Protein AF-A0A2T2S7Y1-F1 (afdb_monomer)

Radius of gyration: 26.62 Å; Cα contacts (8 Å, |Δi|>4): 22; chains: 1; bounding box: 63×38×64 Å

Mean predicted aligned error: 11.93 Å

Sequence (87 aa):
MPSDGPPQHDPEWLQSQWNELSDILSVSDPDQVVDQVRELQDQVDALTDQQEALVEAGMKDSEQALCMIENMADQLEELYAERVSDT

Foldseek 3Di:
DPPPDPPPPDPVVVVVVVVVLCVVLVHPDPVCSVVSVVVVVVVVVVVVVVCVVCVVVVHNDPVSVVVVVVVVVVVVVVVVVVVVVVD

pLDDT: mean 80.95, std 11.15, range [45.03, 93.94]

Secondary structure (DSSP, 8-state):
----------HHHHHHHHHHHHHHTT-SSHHHHHHHHHHHHHHHHHHHHHHHHHHHTT-SSHHHHHHHHHHHHHHHHHHHHHHHHT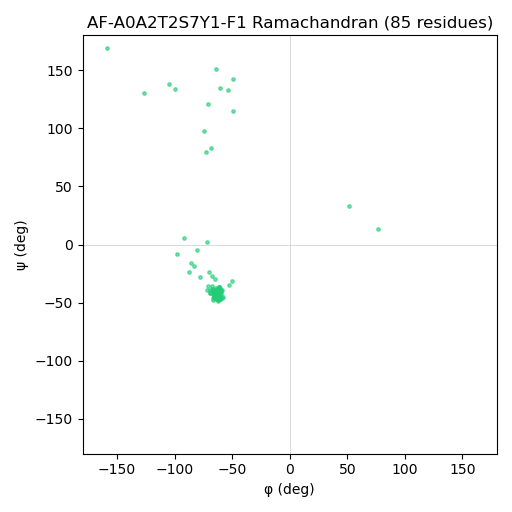-

Structure (mmCIF, N/CA/C/O backbone):
data_AF-A0A2T2S7Y1-F1
#
_entry.id   AF-A0A2T2S7Y1-F1
#
loop_
_atom_site.group_PDB
_atom_site.id
_atom_site.type_symbol
_atom_site.label_atom_id
_atom_site.label_alt_id
_atom_site.label_comp_id
_atom_site.label_asym_id
_atom_site.label_entity_id
_atom_site.label_seq_id
_atom_site.pdbx_PDB_ins_code
_atom_site.Cartn_x
_atom_site.Cartn_y
_atom_site.Cartn_z
_atom_site.occupancy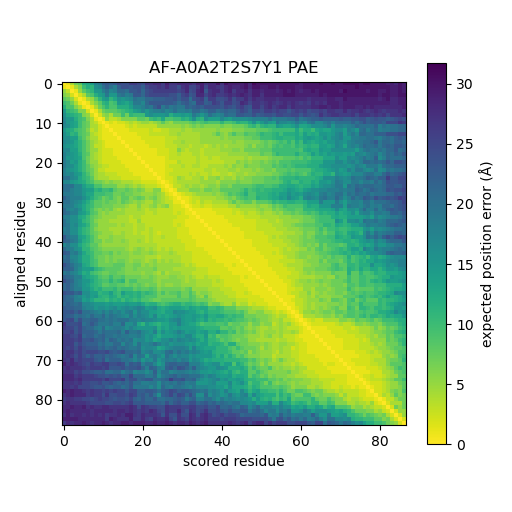
_atom_site.B_iso_or_equiv
_atom_site.auth_seq_id
_atom_site.auth_comp_id
_atom_site.auth_asym_id
_atom_site.auth_atom_id
_atom_site.pdbx_PDB_model_num
ATOM 1 N N . MET A 1 1 ? 24.549 25.328 -31.514 1.00 47.56 1 MET A N 1
ATOM 2 C CA . MET A 1 1 ? 23.655 24.647 -30.558 1.00 47.56 1 MET A CA 1
ATOM 3 C C . MET A 1 1 ? 24.259 23.277 -30.301 1.00 47.56 1 MET A C 1
ATOM 5 O O . MET A 1 1 ? 24.377 22.542 -31.274 1.00 47.56 1 MET A O 1
ATOM 9 N N . PRO A 1 2 ? 24.750 22.957 -29.093 1.00 45.03 2 PRO A N 1
ATOM 10 C CA . PRO A 1 2 ? 25.068 21.576 -28.766 1.00 45.03 2 PRO A CA 1
ATOM 11 C C . PRO A 1 2 ? 23.741 20.823 -28.634 1.00 45.03 2 PRO A C 1
ATOM 13 O O . PRO A 1 2 ? 22.867 21.224 -27.871 1.00 45.03 2 PRO A O 1
ATOM 16 N N . SER A 1 3 ? 23.560 19.794 -29.455 1.00 53.12 3 SER A N 1
ATOM 17 C CA . SER A 1 3 ? 22.468 18.844 -29.293 1.00 53.12 3 SER A CA 1
ATOM 18 C C . SER A 1 3 ? 22.819 17.951 -28.106 1.00 53.12 3 SER A C 1
ATOM 20 O O . SER A 1 3 ? 23.593 17.011 -28.266 1.00 53.12 3 SER A O 1
ATOM 22 N N . ASP A 1 4 ? 22.283 18.257 -26.925 1.00 51.47 4 ASP A N 1
ATOM 23 C CA . ASP A 1 4 ? 22.156 17.275 -25.845 1.00 51.47 4 ASP A CA 1
ATOM 24 C C . ASP A 1 4 ? 21.112 16.247 -26.304 1.00 51.47 4 ASP A C 1
ATOM 26 O O . ASP A 1 4 ? 19.909 16.385 -26.080 1.00 51.47 4 ASP A O 1
ATOM 30 N N . GLY A 1 5 ? 21.566 15.270 -27.093 1.00 56.09 5 GLY A N 1
ATOM 31 C CA . GLY A 1 5 ? 20.800 14.052 -27.324 1.00 56.09 5 GLY A CA 1
ATOM 32 C C . GLY A 1 5 ? 20.652 13.303 -25.996 1.00 56.09 5 GLY A C 1
ATOM 33 O O . GLY A 1 5 ? 21.528 13.444 -25.140 1.00 56.09 5 GLY A O 1
ATOM 34 N N . PRO A 1 6 ? 19.569 12.526 -25.800 1.00 61.56 6 PRO A N 1
ATOM 35 C CA . PRO A 1 6 ? 19.392 11.741 -24.580 1.00 61.56 6 PRO A CA 1
ATOM 36 C C . PRO A 1 6 ? 20.673 10.946 -24.295 1.00 61.56 6 PRO A C 1
ATOM 38 O O . PRO A 1 6 ? 21.311 10.500 -25.258 1.00 61.56 6 PRO A O 1
ATOM 41 N N . PRO A 1 7 ? 21.080 10.800 -23.017 1.00 59.69 7 PRO A N 1
ATOM 42 C CA . PRO A 1 7 ? 22.292 10.076 -22.664 1.00 59.69 7 PRO A CA 1
ATOM 43 C C . PRO A 1 7 ? 22.269 8.733 -23.386 1.00 59.69 7 PRO A C 1
ATOM 45 O O . PRO A 1 7 ? 21.365 7.921 -23.188 1.00 59.69 7 PRO A O 1
ATOM 48 N N . GLN A 1 8 ? 23.219 8.545 -24.304 1.00 61.94 8 GLN A N 1
ATOM 49 C CA . GLN A 1 8 ? 23.391 7.292 -25.025 1.00 61.94 8 GLN A CA 1
ATOM 50 C C . GLN A 1 8 ? 23.969 6.309 -24.014 1.00 61.94 8 GLN A C 1
ATOM 52 O O . GLN A 1 8 ? 25.182 6.151 -23.906 1.00 61.94 8 GLN A O 1
ATOM 57 N N . HIS A 1 9 ? 23.092 5.768 -23.172 1.00 69.69 9 HIS A N 1
ATOM 58 C CA . HIS A 1 9 ? 23.457 4.760 -22.202 1.00 69.69 9 HIS A CA 1
ATOM 59 C C . HIS A 1 9 ? 24.001 3.553 -22.956 1.00 69.69 9 HIS A C 1
ATOM 61 O O . HIS A 1 9 ? 23.436 3.134 -23.969 1.00 69.69 9 HIS A O 1
ATOM 67 N N . ASP A 1 10 ? 25.122 3.034 -22.466 1.00 83.81 10 ASP A N 1
ATOM 68 C CA . ASP A 1 10 ? 25.743 1.839 -23.015 1.00 83.81 10 ASP A CA 1
ATOM 69 C C . ASP A 1 10 ? 24.700 0.701 -23.063 1.00 83.81 10 ASP A C 1
ATOM 71 O O . ASP A 1 10 ? 23.975 0.512 -22.076 1.00 83.81 10 ASP A O 1
ATOM 75 N N . PRO A 1 11 ? 24.569 -0.044 -24.176 1.00 81.88 11 PRO A N 1
ATOM 76 C CA . PRO A 1 11 ? 23.702 -1.219 -24.239 1.00 81.88 11 PRO A CA 1
ATOM 77 C C . PRO A 1 11 ? 23.924 -2.211 -23.085 1.00 81.88 11 PRO A C 1
ATOM 79 O O . PRO A 1 11 ? 22.951 -2.815 -22.631 1.00 81.88 11 PRO A O 1
ATOM 82 N N . GLU A 1 12 ? 25.143 -2.333 -22.547 1.00 86.25 12 GLU A N 1
ATOM 83 C CA . GLU A 1 12 ? 25.402 -3.171 -21.364 1.00 86.25 12 GLU A CA 1
ATOM 84 C C . GLU A 1 12 ? 24.721 -2.629 -20.096 1.00 86.25 12 GLU A C 1
ATOM 86 O O . GLU A 1 12 ? 24.168 -3.390 -19.298 1.00 86.25 12 GLU A O 1
ATOM 91 N N . TRP A 1 13 ? 24.696 -1.303 -19.926 1.00 87.44 13 TRP A N 1
ATOM 92 C CA . TRP A 1 13 ? 24.007 -0.661 -18.805 1.00 87.44 13 TRP A CA 1
ATOM 93 C C . TRP A 1 13 ? 22.494 -0.870 -18.897 1.00 87.44 13 TRP A C 1
ATOM 95 O O . TRP A 1 13 ? 21.870 -1.236 -17.903 1.00 87.44 13 TRP A O 1
ATOM 105 N N . LEU A 1 14 ? 21.912 -0.701 -20.090 1.00 85.31 14 LEU A N 1
ATOM 106 C CA . LEU A 1 14 ? 20.479 -0.926 -20.316 1.00 85.31 14 LEU A CA 1
ATOM 107 C C . LEU A 1 14 ? 20.088 -2.373 -20.014 1.00 85.31 14 LEU A C 1
ATOM 109 O O . LEU A 1 14 ? 19.067 -2.612 -19.376 1.00 85.31 14 LEU A O 1
ATOM 113 N N . GLN A 1 15 ? 20.923 -3.330 -20.416 1.00 86.94 15 GLN A N 1
ATOM 114 C CA . GLN A 1 15 ? 20.692 -4.739 -20.128 1.00 86.94 15 GLN A CA 1
ATOM 115 C C . GLN A 1 15 ? 20.780 -5.051 -18.627 1.00 86.94 15 GLN A C 1
ATOM 117 O O . GLN A 1 15 ? 19.970 -5.822 -18.118 1.00 86.94 15 GLN A O 1
ATOM 122 N N . SER A 1 16 ? 21.714 -4.435 -17.897 1.00 88.62 16 SER A N 1
ATOM 123 C CA . SER A 1 16 ? 21.799 -4.597 -16.441 1.00 88.62 16 SER A CA 1
ATOM 124 C C . SER A 1 16 ? 20.567 -4.040 -15.729 1.00 88.62 16 SER A C 1
ATOM 126 O O . SER A 1 16 ? 19.996 -4.729 -14.888 1.00 88.62 16 SER A O 1
ATOM 128 N N . GLN A 1 17 ? 20.138 -2.824 -16.084 1.00 88.31 17 GLN A N 1
ATOM 129 C CA . GLN A 1 17 ? 18.935 -2.200 -15.515 1.00 88.31 17 GLN A CA 1
ATOM 130 C C . GLN A 1 17 ? 17.680 -3.021 -15.818 1.00 88.31 17 GLN A C 1
ATOM 132 O O . GLN A 1 17 ? 16.795 -3.174 -14.981 1.00 88.31 17 GLN A O 1
ATOM 137 N N . TRP A 1 18 ? 17.628 -3.592 -17.019 1.00 86.06 18 TRP A N 1
ATOM 138 C CA . TRP A 1 18 ? 16.544 -4.461 -17.438 1.00 86.06 18 TRP A CA 1
ATOM 139 C C . TRP A 1 18 ? 16.472 -5.763 -16.631 1.00 86.06 18 TRP A C 1
ATOM 141 O O . TRP A 1 18 ? 15.389 -6.169 -16.206 1.00 86.06 18 TRP A O 1
ATOM 151 N N . ASN A 1 19 ? 17.615 -6.410 -16.401 1.00 87.94 19 ASN A N 1
ATOM 152 C CA . ASN A 1 19 ? 17.676 -7.639 -15.613 1.00 87.94 19 ASN A CA 1
ATOM 153 C C . ASN A 1 19 ? 17.272 -7.391 -14.157 1.00 87.94 19 ASN A C 1
ATOM 155 O O . ASN A 1 19 ? 16.532 -8.190 -13.594 1.00 87.94 19 ASN A O 1
ATOM 159 N N . GLU A 1 20 ? 17.715 -6.278 -13.569 1.00 89.56 20 GLU A N 1
ATOM 160 C CA . GLU A 1 20 ? 17.332 -5.882 -12.210 1.00 89.56 20 GLU A CA 1
ATOM 161 C C . GLU A 1 20 ? 15.821 -5.637 -12.101 1.00 89.56 20 GLU A C 1
ATOM 163 O O . GLU A 1 20 ? 15.168 -6.171 -11.208 1.00 89.56 20 GLU A O 1
ATOM 168 N N . LEU A 1 21 ? 15.238 -4.901 -13.053 1.00 86.81 21 LEU A N 1
ATOM 169 C CA . LEU A 1 21 ? 13.796 -4.659 -13.086 1.00 86.81 21 LEU A CA 1
ATOM 170 C C . LEU A 1 21 ? 12.992 -5.957 -13.250 1.00 86.81 21 LEU A C 1
ATOM 172 O O . LEU A 1 21 ? 11.975 -6.142 -12.584 1.00 86.81 21 LEU A O 1
ATOM 176 N N . SER A 1 22 ? 13.455 -6.853 -14.123 1.00 86.25 22 SER A N 1
ATOM 177 C CA . SER A 1 22 ? 12.816 -8.150 -14.368 1.00 86.25 22 SER A CA 1
ATOM 178 C C . SER A 1 22 ? 12.852 -9.043 -13.124 1.00 86.25 22 SER A C 1
ATOM 180 O O . SER A 1 22 ? 11.862 -9.699 -12.815 1.00 86.25 22 SER A O 1
ATOM 182 N N . ASP A 1 23 ? 13.959 -9.023 -12.377 1.00 87.75 23 ASP A N 1
ATOM 183 C CA . ASP A 1 23 ? 14.114 -9.758 -11.117 1.00 87.75 23 ASP A CA 1
ATOM 184 C C . ASP A 1 23 ? 13.185 -9.208 -10.021 1.00 87.75 23 ASP A C 1
ATOM 186 O O . ASP A 1 23 ? 12.423 -9.965 -9.417 1.00 87.75 23 ASP A O 1
ATOM 190 N N . ILE A 1 24 ? 13.152 -7.880 -9.839 1.00 87.75 24 ILE A N 1
ATOM 191 C CA . ILE A 1 24 ? 12.277 -7.206 -8.860 1.00 87.75 24 ILE A CA 1
ATOM 192 C C . ILE A 1 24 ? 10.804 -7.506 -9.132 1.00 87.75 24 ILE A C 1
ATOM 194 O O . ILE A 1 24 ? 10.047 -7.813 -8.213 1.00 87.75 24 ILE A O 1
ATOM 198 N N . LEU A 1 25 ? 10.394 -7.415 -10.396 1.00 86.12 25 LEU A N 1
ATOM 199 C CA . LEU A 1 25 ? 9.020 -7.692 -10.802 1.00 86.12 25 LEU A CA 1
ATOM 200 C C . LEU A 1 25 ? 8.744 -9.195 -10.941 1.00 86.12 25 LEU A C 1
ATOM 202 O O . LEU A 1 25 ? 7.603 -9.5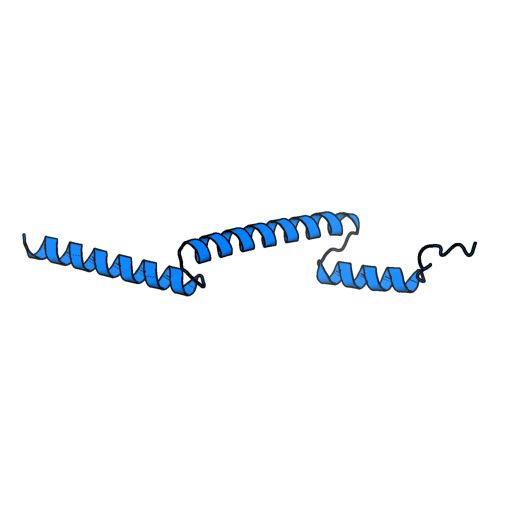75 -11.177 1.00 86.12 25 LEU A O 1
ATOM 206 N N . SER A 1 26 ? 9.763 -10.052 -10.786 1.00 86.25 26 SER A N 1
ATOM 207 C CA . SER A 1 26 ? 9.684 -11.503 -11.001 1.00 86.25 26 SER A CA 1
ATOM 208 C C . SER A 1 26 ? 9.080 -11.883 -12.360 1.00 86.25 26 SER A C 1
ATOM 210 O O . SER A 1 26 ? 8.413 -12.909 -12.504 1.00 86.25 26 SER A O 1
ATOM 212 N N . VAL A 1 27 ? 9.334 -11.064 -13.379 1.00 84.38 27 VAL A N 1
ATOM 213 C CA . VAL A 1 27 ? 8.850 -11.267 -14.747 1.00 84.38 27 VAL A CA 1
ATOM 214 C C . VAL A 1 27 ? 9.983 -11.754 -15.634 1.00 84.38 27 VAL A C 1
ATOM 216 O O . VAL A 1 27 ? 11.115 -11.291 -15.562 1.00 84.38 27 VAL A O 1
ATOM 219 N N . SER A 1 28 ? 9.677 -12.720 -16.495 1.00 77.31 28 SER A N 1
ATOM 220 C CA . SER A 1 28 ? 10.648 -13.275 -17.450 1.00 77.31 28 SER A CA 1
ATOM 221 C C . SER A 1 28 ? 10.525 -12.670 -18.852 1.00 77.31 28 SER A C 1
ATOM 223 O O . SER A 1 28 ? 11.363 -12.951 -19.706 1.00 77.31 28 SER A O 1
ATOM 225 N N . ASP A 1 29 ? 9.484 -11.868 -19.099 1.00 79.75 29 ASP A N 1
ATOM 226 C CA . ASP A 1 29 ? 9.157 -11.303 -20.409 1.00 79.75 29 ASP A CA 1
ATOM 227 C C . ASP A 1 29 ? 9.000 -9.774 -20.324 1.00 79.75 29 ASP A C 1
ATOM 229 O O . ASP A 1 29 ? 8.257 -9.292 -19.461 1.00 79.75 29 ASP A O 1
ATOM 233 N N . PRO A 1 30 ? 9.652 -9.007 -21.215 1.00 72.38 30 PRO A N 1
ATOM 234 C CA . PRO A 1 30 ? 9.454 -7.568 -21.321 1.00 72.38 30 PRO A CA 1
ATOM 235 C C . PRO A 1 30 ? 8.021 -7.099 -21.473 1.00 72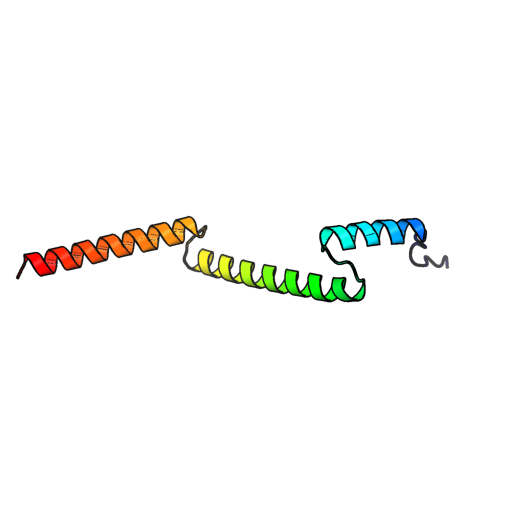.38 30 PRO A C 1
ATOM 237 O O . PRO A 1 30 ? 7.676 -6.059 -20.907 1.00 72.38 30 PRO A O 1
ATOM 240 N N . ASP A 1 31 ? 7.182 -7.854 -22.168 1.00 79.56 31 ASP A N 1
ATOM 241 C CA . ASP A 1 31 ? 5.796 -7.445 -22.368 1.00 79.56 31 ASP A CA 1
ATOM 242 C C . ASP A 1 31 ? 4.988 -7.534 -21.056 1.00 79.56 31 ASP A C 1
ATOM 244 O O . ASP A 1 31 ? 4.033 -6.785 -20.862 1.00 79.56 31 ASP A O 1
ATOM 248 N N . GLN A 1 32 ? 5.426 -8.365 -20.101 1.00 83.56 32 GLN A N 1
ATOM 249 C CA . GLN A 1 32 ? 4.763 -8.557 -18.805 1.00 83.56 32 GLN A CA 1
ATOM 250 C C . GLN A 1 32 ? 5.134 -7.494 -17.760 1.00 83.56 32 GLN A C 1
ATOM 252 O O . GLN A 1 32 ? 4.398 -7.314 -16.794 1.00 83.56 32 GLN A O 1
ATOM 257 N N . VAL A 1 33 ? 6.236 -6.756 -17.943 1.00 84.94 33 VAL A N 1
ATOM 258 C CA . VAL A 1 33 ? 6.666 -5.702 -17.000 1.00 84.94 33 VAL A CA 1
ATOM 259 C C . VAL A 1 33 ? 5.585 -4.639 -16.826 1.00 84.94 33 VAL A C 1
ATOM 261 O O . VAL A 1 33 ? 5.287 -4.230 -15.707 1.00 84.94 33 VAL A O 1
ATOM 264 N N . VAL A 1 34 ? 4.989 -4.186 -17.931 1.00 85.19 34 VAL A N 1
ATOM 265 C CA . VAL A 1 34 ? 3.986 -3.114 -17.898 1.00 85.19 34 VAL A CA 1
ATOM 266 C C . VAL A 1 34 ? 2.721 -3.575 -17.183 1.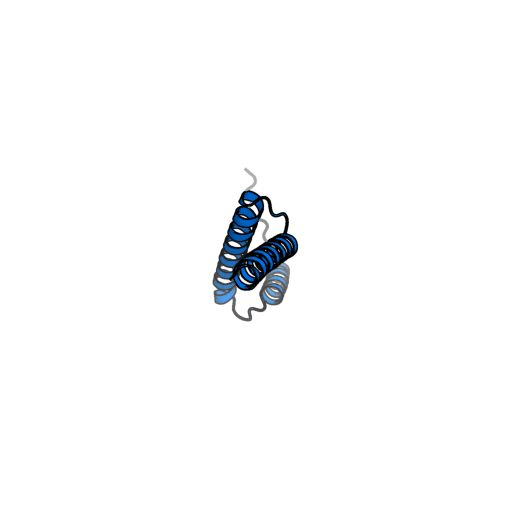00 85.19 34 VAL A C 1
ATOM 268 O O . VAL A 1 34 ? 2.170 -2.827 -16.376 1.00 85.19 34 VAL A O 1
ATOM 271 N N . ASP A 1 35 ? 2.279 -4.799 -17.456 1.00 86.06 35 ASP A N 1
ATOM 272 C CA . ASP A 1 35 ? 1.086 -5.355 -16.825 1.00 86.06 35 ASP A CA 1
ATOM 273 C C . ASP A 1 35 ? 1.322 -5.622 -15.334 1.00 86.06 35 ASP A C 1
ATOM 275 O O . ASP A 1 35 ? 0.476 -5.262 -14.517 1.00 86.06 35 ASP A O 1
ATOM 279 N N . GLN A 1 36 ? 2.508 -6.107 -14.953 1.00 86.81 36 GLN A N 1
ATOM 280 C CA . GLN A 1 36 ? 2.857 -6.303 -13.546 1.00 86.81 36 GLN A CA 1
ATOM 281 C C . GLN A 1 36 ? 2.925 -4.982 -12.772 1.00 86.81 36 GLN A C 1
ATOM 283 O O . GLN A 1 36 ? 2.467 -4.906 -11.632 1.00 86.81 36 GLN A O 1
ATOM 288 N N . VAL A 1 37 ? 3.475 -3.925 -13.378 1.00 88.69 37 VAL A N 1
ATOM 289 C CA . VAL A 1 37 ? 3.517 -2.590 -12.761 1.00 88.69 37 VAL A CA 1
ATOM 290 C C . VAL A 1 37 ? 2.111 -2.017 -12.592 1.00 88.69 37 VAL A C 1
ATOM 292 O O . VAL A 1 37 ? 1.832 -1.430 -11.550 1.00 88.69 37 VAL A O 1
ATOM 295 N N . ARG A 1 38 ? 1.220 -2.198 -13.574 1.00 87.81 38 ARG A N 1
ATOM 296 C CA . ARG A 1 38 ? -0.187 -1.778 -13.454 1.00 87.81 38 ARG A CA 1
ATOM 297 C C . ARG A 1 38 ? -0.895 -2.511 -12.324 1.00 87.81 38 ARG A C 1
ATOM 299 O O . ARG A 1 38 ? -1.539 -1.873 -11.506 1.00 87.81 38 ARG A O 1
ATOM 306 N N . GLU A 1 39 ? -0.707 -3.821 -12.225 1.00 90.38 39 GLU A N 1
ATOM 307 C CA . GLU A 1 39 ? -1.296 -4.609 -11.143 1.00 90.38 39 GLU A CA 1
ATOM 308 C C . GLU A 1 39 ? -0.774 -4.175 -9.763 1.00 90.38 39 GLU A C 1
ATOM 310 O O . GLU A 1 39 ? -1.525 -4.145 -8.790 1.00 90.38 39 GLU A O 1
ATOM 315 N N . LEU A 1 40 ? 0.507 -3.813 -9.653 1.00 90.06 40 LEU A N 1
ATOM 316 C CA . LEU A 1 40 ? 1.062 -3.261 -8.414 1.00 90.06 40 LEU A CA 1
ATOM 317 C C . LEU A 1 40 ? 0.487 -1.877 -8.087 1.00 90.06 40 LEU A C 1
ATOM 319 O O . LEU A 1 40 ? 0.240 -1.597 -6.917 1.00 90.06 40 LEU A O 1
ATOM 323 N N . GLN A 1 41 ? 0.259 -1.025 -9.091 1.00 90.81 41 GLN A N 1
ATOM 324 C CA . GLN A 1 41 ? -0.403 0.271 -8.901 1.00 90.81 41 GLN A CA 1
ATOM 325 C C . GLN A 1 41 ? -1.829 0.081 -8.383 1.00 90.81 41 GLN A C 1
ATOM 327 O O . GLN A 1 41 ? -2.164 0.641 -7.344 1.00 90.81 41 GLN A O 1
ATOM 332 N N . ASP A 1 42 ? -2.610 -0.795 -9.018 1.00 92.44 42 ASP A N 1
ATOM 333 C CA . ASP A 1 42 ? -3.979 -1.101 -8.594 1.00 92.44 42 ASP A CA 1
ATOM 334 C C . ASP A 1 42 ? -4.021 -1.645 -7.152 1.00 92.44 42 ASP A C 1
ATOM 336 O O . ASP A 1 42 ? -4.898 -1.290 -6.363 1.00 92.44 42 ASP A O 1
ATOM 340 N N . GLN A 1 43 ? -3.050 -2.483 -6.770 1.00 91.50 43 GLN A N 1
ATOM 341 C CA . GLN A 1 43 ? -2.928 -2.993 -5.400 1.00 91.50 43 GLN A CA 1
ATOM 342 C C . GLN A 1 43 ? -2.586 -1.895 -4.386 1.00 91.50 43 GLN A C 1
ATOM 344 O O . GLN A 1 43 ? -3.142 -1.886 -3.287 1.00 91.50 43 GLN A O 1
ATOM 349 N N . VAL A 1 44 ? -1.673 -0.981 -4.726 1.00 93.94 44 VAL A N 1
ATOM 350 C CA . VAL A 1 44 ? -1.297 0.141 -3.853 1.00 93.94 44 VAL A CA 1
ATOM 351 C C . VAL A 1 44 ? -2.460 1.109 -3.682 1.00 93.94 44 VAL A C 1
ATOM 353 O O . VAL A 1 44 ? -2.709 1.542 -2.558 1.00 93.94 44 VAL A O 1
ATOM 356 N N . ASP A 1 45 ? -3.196 1.404 -4.749 1.00 92.50 45 ASP A N 1
ATOM 357 C CA . ASP A 1 45 ? -4.376 2.266 -4.691 1.00 92.50 45 ASP A CA 1
ATOM 358 C C . ASP A 1 45 ? -5.447 1.629 -3.794 1.00 92.50 45 ASP A C 1
ATOM 360 O O . ASP A 1 45 ? -5.904 2.249 -2.836 1.00 92.50 45 ASP A O 1
ATOM 364 N N . ALA A 1 46 ? -5.741 0.339 -3.985 1.00 91.94 46 ALA A N 1
ATOM 365 C CA . ALA A 1 46 ? -6.695 -0.380 -3.143 1.00 91.94 46 ALA A CA 1
ATOM 366 C C . ALA A 1 46 ? -6.285 -0.433 -1.659 1.00 91.94 46 ALA A C 1
ATOM 368 O O . ALA A 1 46 ? -7.148 -0.378 -0.780 1.00 91.94 46 ALA A O 1
ATOM 369 N N . LEU A 1 47 ? -4.991 -0.579 -1.355 1.00 89.62 47 LEU A N 1
ATOM 370 C CA . LEU A 1 47 ? -4.482 -0.547 0.022 1.00 89.62 47 LEU A CA 1
ATOM 371 C C . LEU A 1 47 ? -4.541 0.861 0.620 1.00 89.62 47 LEU A C 1
ATOM 373 O O . LEU A 1 47 ? -4.829 1.008 1.808 1.00 89.62 47 LEU A O 1
ATOM 377 N N . THR A 1 48 ? -4.295 1.880 -0.198 1.00 89.62 48 THR A N 1
ATOM 378 C CA . THR A 1 48 ? -4.373 3.285 0.204 1.00 89.62 48 THR A CA 1
ATOM 379 C C . THR A 1 48 ? -5.813 3.665 0.536 1.00 89.62 48 THR A C 1
ATOM 381 O O . THR A 1 48 ? -6.055 4.199 1.615 1.00 89.62 48 THR A O 1
ATOM 384 N N . ASP A 1 49 ? -6.774 3.285 -0.309 1.00 90.44 49 ASP A N 1
ATOM 385 C CA . ASP A 1 49 ? -8.207 3.495 -0.076 1.00 90.44 49 ASP A CA 1
ATOM 386 C C . ASP A 1 49 ? -8.680 2.798 1.212 1.00 90.44 49 ASP A C 1
ATOM 388 O O . ASP A 1 49 ? -9.424 3.364 2.015 1.00 90.44 49 ASP A O 1
ATOM 392 N N . GLN A 1 50 ? -8.220 1.564 1.452 1.00 86.69 50 GLN A N 1
ATOM 393 C CA . GLN A 1 50 ? -8.508 0.837 2.694 1.00 86.69 50 GLN A CA 1
ATOM 394 C C . GLN A 1 50 ? -7.922 1.543 3.919 1.00 86.69 50 GLN A C 1
ATOM 396 O O . GLN A 1 50 ? -8.577 1.625 4.960 1.00 86.69 50 GLN A O 1
ATOM 401 N N . GLN A 1 51 ? -6.694 2.053 3.812 1.00 85.75 51 GLN A N 1
ATOM 402 C CA . GLN A 1 51 ? -6.058 2.798 4.890 1.00 85.75 51 GLN A CA 1
ATOM 403 C C . GLN A 1 51 ? -6.779 4.122 5.158 1.00 85.75 51 GLN A C 1
ATOM 405 O O . GLN A 1 51 ? -6.980 4.469 6.320 1.00 85.75 51 GLN A O 1
ATOM 410 N N . GLU A 1 52 ? -7.199 4.841 4.119 1.00 87.00 52 GLU A N 1
ATOM 411 C CA . GLU A 1 52 ? -7.970 6.076 4.255 1.00 87.00 52 GLU A CA 1
ATOM 412 C C . GLU A 1 52 ? -9.311 5.808 4.942 1.00 87.00 52 GLU A C 1
ATOM 414 O O . GLU A 1 52 ? -9.624 6.476 5.923 1.00 87.00 52 GLU A O 1
ATOM 419 N N . ALA A 1 53 ? -10.035 4.757 4.545 1.00 85.94 53 ALA A N 1
ATOM 420 C CA . ALA A 1 53 ? -11.278 4.354 5.203 1.00 85.94 53 ALA A CA 1
ATOM 421 C C . ALA A 1 53 ? -11.083 4.009 6.694 1.00 85.94 53 ALA A C 1
ATOM 423 O O . ALA A 1 53 ? -11.917 4.363 7.532 1.00 85.94 53 ALA A O 1
ATOM 424 N N . LEU A 1 54 ? -9.975 3.346 7.053 1.00 83.81 54 LEU A N 1
ATOM 425 C CA . LEU A 1 54 ? -9.623 3.089 8.455 1.00 83.81 54 LEU A CA 1
ATOM 426 C C . LEU A 1 54 ? -9.346 4.397 9.208 1.00 83.81 54 LEU A C 1
ATOM 428 O O . LEU A 1 54 ? -9.879 4.603 10.300 1.00 83.81 54 LEU A O 1
ATOM 432 N N . VAL A 1 55 ? -8.571 5.306 8.613 1.00 86.00 55 VAL A N 1
ATOM 433 C CA . VAL A 1 55 ? -8.247 6.610 9.210 1.00 86.00 55 VAL A CA 1
ATOM 434 C C . VAL A 1 55 ? -9.497 7.477 9.378 1.00 86.00 55 VAL A C 1
ATOM 436 O O . VAL A 1 55 ? -9.666 8.088 10.435 1.00 86.00 55 VAL A O 1
ATOM 439 N N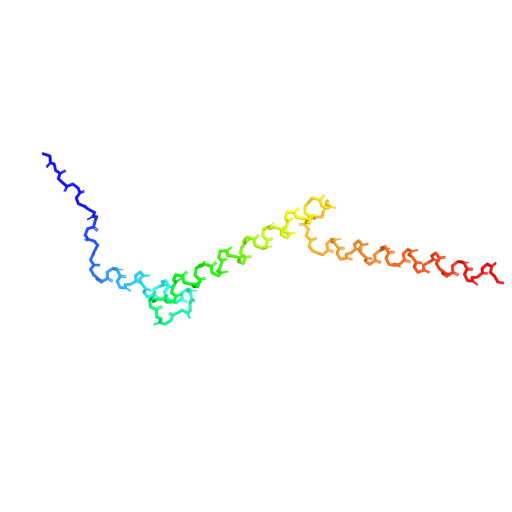 . GLU A 1 56 ? -10.399 7.501 8.396 1.00 85.12 56 GLU A N 1
ATOM 440 C CA . GLU A 1 56 ? -11.699 8.180 8.476 1.00 85.12 56 GLU A CA 1
ATOM 441 C C . GLU A 1 56 ? -12.579 7.601 9.589 1.00 85.12 56 GLU A C 1
ATOM 443 O O . GLU A 1 56 ? -13.246 8.350 10.306 1.00 85.12 56 GLU A O 1
ATOM 448 N N . ALA A 1 57 ? -12.524 6.283 9.804 1.00 81.12 57 ALA A N 1
ATOM 449 C CA . ALA A 1 57 ? -13.163 5.615 10.936 1.00 81.12 57 ALA A CA 1
ATOM 450 C C . ALA A 1 57 ? -12.464 5.890 12.288 1.00 81.12 57 ALA A C 1
ATOM 452 O O . ALA A 1 57 ? -12.886 5.372 13.324 1.00 81.12 57 ALA A O 1
ATOM 453 N N . GLY A 1 58 ? -11.406 6.711 12.308 1.00 82.38 58 GLY A N 1
ATOM 454 C CA . GLY A 1 58 ? -10.624 7.045 13.500 1.00 82.38 58 GLY A CA 1
ATOM 455 C C . GLY A 1 58 ? -9.667 5.937 13.943 1.00 82.38 58 GLY A C 1
ATOM 456 O O . GLY A 1 58 ? -9.153 5.983 15.065 1.00 82.38 58 GLY A O 1
ATOM 457 N N . MET A 1 59 ? -9.434 4.945 13.084 1.00 81.75 59 MET A N 1
ATOM 458 C CA . MET A 1 59 ? -8.592 3.781 13.334 1.00 81.75 59 MET A CA 1
ATOM 459 C C . MET A 1 59 ? -7.224 3.989 12.683 1.00 81.75 59 MET A C 1
ATOM 461 O O . MET A 1 59 ? -7.110 4.426 11.542 1.00 81.75 59 MET A O 1
ATOM 465 N N . LYS A 1 60 ? -6.156 3.704 13.425 1.00 76.88 60 LYS A N 1
ATOM 466 C CA . LYS A 1 60 ? -4.776 3.891 12.952 1.00 76.88 60 LYS A CA 1
ATOM 467 C C . LYS A 1 60 ? -4.233 2.679 12.206 1.00 76.88 60 LYS A C 1
ATOM 469 O O . LYS A 1 60 ? -3.311 2.824 11.408 1.00 76.88 60 LYS A O 1
ATOM 474 N N . ASP A 1 61 ? -4.797 1.512 12.481 1.00 78.25 61 ASP A N 1
ATOM 475 C CA . ASP A 1 61 ? -4.394 0.231 11.923 1.00 78.25 61 ASP A CA 1
ATOM 476 C C . ASP A 1 61 ? -5.540 -0.790 12.036 1.00 78.25 61 ASP A C 1
ATOM 478 O O . ASP A 1 61 ? -6.567 -0.564 12.689 1.00 78.25 61 ASP A O 1
ATOM 482 N N . SER A 1 62 ? -5.364 -1.919 11.352 1.00 78.62 62 SER A N 1
ATOM 483 C CA . SER A 1 62 ? -6.322 -3.023 11.332 1.00 78.62 62 SER A CA 1
ATOM 484 C C . SER A 1 62 ? -6.450 -3.737 12.683 1.00 78.62 62 SER A C 1
ATOM 486 O O . SER A 1 62 ? -7.517 -4.272 12.979 1.00 78.62 62 SER A O 1
ATOM 488 N N . GLU A 1 63 ? -5.415 -3.724 13.528 1.00 82.12 63 GLU A N 1
ATOM 489 C CA . GLU A 1 63 ? -5.463 -4.322 14.869 1.00 82.12 63 GLU A CA 1
ATOM 490 C C . GLU A 1 63 ? -6.393 -3.527 15.792 1.00 82.12 63 GLU A C 1
ATOM 492 O O . GLU A 1 63 ? -7.208 -4.100 16.516 1.00 82.12 63 GLU A O 1
ATOM 497 N N . GLN A 1 64 ? -6.337 -2.197 15.722 1.00 81.81 64 GLN A N 1
ATOM 498 C CA . GLN A 1 64 ? -7.221 -1.307 16.459 1.00 81.81 64 GLN A CA 1
ATOM 499 C C . GLN A 1 64 ? -8.679 -1.470 16.013 1.00 81.81 64 GLN A C 1
ATOM 501 O O . GLN A 1 64 ? -9.580 -1.460 16.857 1.00 81.81 64 GLN A O 1
ATOM 506 N N . ALA A 1 65 ? -8.911 -1.653 14.710 1.00 82.06 65 ALA A N 1
ATOM 507 C CA . ALA A 1 65 ? -10.234 -1.954 14.173 1.00 82.06 65 ALA A CA 1
ATOM 508 C C . ALA A 1 65 ? -10.785 -3.272 14.737 1.00 82.06 65 ALA A C 1
ATOM 510 O O . ALA A 1 65 ? -11.922 -3.314 15.212 1.00 82.06 65 ALA A O 1
ATOM 511 N N . LEU A 1 66 ? -9.962 -4.326 14.745 1.00 85.44 66 LEU A N 1
ATOM 512 C CA . LEU A 1 66 ? -10.339 -5.637 15.270 1.00 85.44 66 LEU A CA 1
ATOM 513 C C . LEU A 1 66 ? -10.657 -5.573 16.768 1.00 85.44 66 LEU A C 1
ATOM 515 O O . LEU A 1 66 ? -11.713 -6.036 17.186 1.00 85.44 66 LEU A O 1
ATOM 519 N N . CYS A 1 67 ? -9.804 -4.912 17.552 1.00 85.06 67 CYS A N 1
ATOM 520 C CA . CYS A 1 67 ? -10.000 -4.743 18.990 1.00 85.06 67 CYS A CA 1
ATOM 521 C C . CYS A 1 67 ? -11.312 -4.006 19.313 1.00 85.06 67 CYS A C 1
ATOM 523 O O . CYS A 1 67 ? -12.037 -4.404 20.223 1.00 85.06 67 CYS A O 1
ATOM 525 N N . MET A 1 68 ? -11.673 -2.966 18.547 1.00 82.75 68 MET A N 1
ATOM 526 C CA . MET A 1 68 ? -12.972 -2.304 18.722 1.00 82.75 68 MET A CA 1
ATOM 527 C C . MET A 1 68 ? -14.145 -3.224 18.377 1.00 82.75 68 MET A C 1
ATOM 529 O O . MET A 1 68 ? -15.141 -3.219 19.097 1.00 82.75 68 MET A O 1
ATOM 533 N N . ILE A 1 69 ? -14.045 -4.010 17.301 1.00 87.25 69 ILE A N 1
ATOM 534 C CA . ILE A 1 69 ? -15.092 -4.962 16.901 1.00 87.25 69 ILE A CA 1
ATOM 535 C C . ILE A 1 69 ? -15.299 -6.034 17.974 1.00 87.25 69 ILE A C 1
ATOM 537 O O . ILE A 1 69 ? -16.442 -6.301 18.336 1.00 87.25 69 ILE A O 1
ATOM 541 N N . GLU A 1 70 ? -14.220 -6.600 18.512 1.00 89.19 70 GLU A N 1
ATOM 542 C CA . GLU A 1 70 ? -14.271 -7.579 19.603 1.00 89.19 70 GLU A CA 1
ATOM 543 C C . GLU A 1 70 ? -14.915 -6.973 20.854 1.00 89.19 70 GLU A C 1
ATOM 545 O O . GLU A 1 70 ? -15.862 -7.532 21.396 1.00 89.19 70 GLU A O 1
ATOM 550 N N . ASN A 1 71 ? -14.506 -5.763 21.242 1.00 87.50 71 ASN A N 1
ATOM 551 C CA . ASN A 1 71 ? -15.074 -5.096 22.412 1.00 87.50 71 ASN A CA 1
ATOM 552 C C . ASN A 1 71 ? -16.572 -4.782 22.247 1.00 87.50 71 ASN A C 1
ATOM 554 O O . ASN A 1 71 ? -17.345 -4.888 23.197 1.00 87.50 71 ASN A O 1
ATOM 558 N N . MET A 1 72 ? -16.999 -4.399 21.039 1.00 85.75 72 MET A N 1
ATOM 559 C CA . MET A 1 72 ? -18.418 -4.202 20.728 1.00 85.75 72 MET A CA 1
ATOM 560 C C . MET A 1 72 ? -19.199 -5.522 20.742 1.00 85.75 72 MET A C 1
ATOM 562 O O . MET A 1 72 ? -20.359 -5.528 21.153 1.00 85.75 72 MET A O 1
ATOM 566 N N . ALA A 1 73 ? -18.592 -6.627 20.302 1.00 87.88 73 ALA A N 1
ATOM 567 C CA . ALA A 1 73 ? -19.205 -7.950 20.360 1.00 87.88 73 ALA A CA 1
ATOM 568 C C . ALA A 1 73 ? -19.408 -8.406 21.814 1.00 87.88 73 ALA A C 1
ATOM 570 O O . ALA A 1 73 ? -20.515 -8.822 22.158 1.00 87.88 73 ALA A O 1
ATOM 571 N N . ASP A 1 74 ? -18.400 -8.221 22.669 1.00 87.94 74 ASP A N 1
ATOM 572 C CA . ASP A 1 74 ? -18.472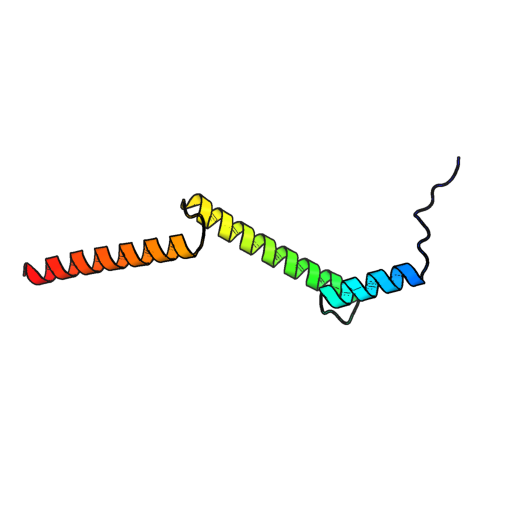 -8.541 24.099 1.00 87.94 74 ASP A CA 1
ATOM 573 C C . ASP A 1 74 ? -19.571 -7.729 24.804 1.00 87.94 74 ASP A C 1
ATOM 575 O O . ASP A 1 74 ? -20.400 -8.279 25.529 1.00 87.94 74 ASP A O 1
ATOM 579 N N . GLN A 1 75 ? -19.645 -6.419 24.534 1.00 86.31 75 GLN A N 1
ATOM 580 C CA . GLN A 1 75 ? -20.693 -5.549 25.087 1.00 86.31 75 GLN A CA 1
ATOM 581 C C . GLN A 1 75 ? -22.102 -5.973 24.641 1.00 86.31 75 GLN A C 1
ATOM 583 O O . GLN A 1 75 ? -23.061 -5.872 25.407 1.00 86.31 75 GLN 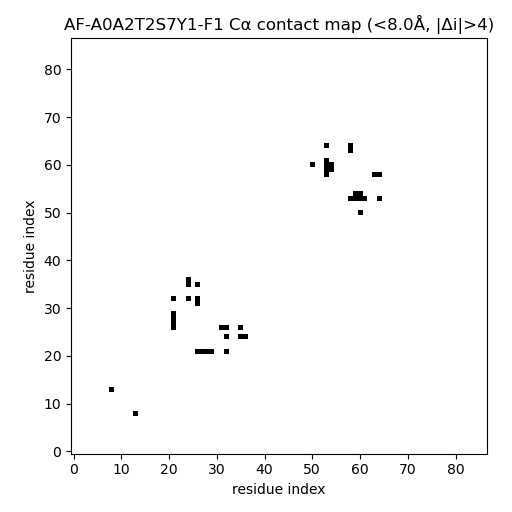A O 1
ATOM 588 N N . LEU A 1 76 ? -22.258 -6.446 23.400 1.00 87.19 76 LEU A N 1
ATOM 589 C CA . LEU A 1 76 ? -23.538 -6.971 22.922 1.00 87.19 76 LEU A CA 1
ATOM 590 C C . LEU A 1 76 ? -23.897 -8.288 23.612 1.00 87.19 76 LEU A C 1
ATOM 592 O O . LEU A 1 76 ? -25.059 -8.480 23.969 1.00 87.19 76 LEU A O 1
ATOM 596 N N . GLU A 1 77 ? -22.930 -9.184 23.801 1.00 84.94 77 GLU A N 1
ATOM 597 C CA . GLU A 1 77 ? -23.138 -10.452 24.499 1.00 84.94 77 GLU A CA 1
ATOM 598 C C . GLU A 1 77 ? -23.571 -10.227 25.954 1.00 84.94 77 GLU A C 1
ATOM 600 O O . GLU A 1 77 ? -24.543 -10.843 26.398 1.00 84.94 77 GLU A O 1
ATOM 605 N N . GLU A 1 78 ? -22.947 -9.278 26.656 1.00 84.69 78 GLU A N 1
ATOM 606 C CA . GLU A 1 78 ? -23.327 -8.883 28.017 1.00 84.69 78 GLU A CA 1
ATOM 607 C C . GLU A 1 78 ? -24.772 -8.355 28.075 1.00 84.69 78 GLU A C 1
ATOM 609 O O . GLU A 1 78 ? -25.580 -8.840 28.869 1.00 84.69 78 GLU A O 1
ATOM 614 N N . LEU A 1 79 ? -25.160 -7.461 27.156 1.00 79.44 79 LEU A N 1
ATOM 615 C CA . LEU A 1 79 ? -26.533 -6.940 27.071 1.00 79.44 79 LEU A CA 1
ATOM 616 C C . LEU A 1 79 ? -27.580 -8.030 26.783 1.00 79.44 79 LEU A C 1
ATOM 618 O O . LEU A 1 79 ? -28.714 -7.966 27.274 1.00 79.44 79 LEU A O 1
ATOM 622 N N . TYR A 1 80 ? -27.243 -9.026 25.959 1.00 79.44 80 TYR A N 1
ATOM 623 C CA . TYR A 1 80 ? -28.130 -10.165 25.718 1.00 79.44 80 TYR A CA 1
ATOM 624 C C . TYR A 1 80 ? -28.207 -11.091 26.934 1.00 79.44 80 TYR A C 1
ATOM 626 O O . TYR A 1 80 ? -29.301 -11.558 27.259 1.00 79.44 80 TYR A O 1
ATOM 634 N N . ALA A 1 81 ? -27.091 -11.326 27.624 1.00 76.38 81 ALA A N 1
ATOM 635 C CA . ALA A 1 81 ? -27.049 -12.136 28.835 1.00 76.38 81 ALA A CA 1
ATOM 636 C C . ALA A 1 81 ? -27.886 -11.516 29.967 1.00 76.38 81 ALA A C 1
ATOM 638 O O . ALA A 1 81 ? -28.652 -12.231 30.618 1.00 76.38 81 ALA A O 1
ATOM 639 N N . GLU A 1 82 ? -27.823 -10.194 30.148 1.00 72.88 82 GLU A N 1
ATOM 640 C CA . GLU A 1 82 ? -28.660 -9.453 31.100 1.00 72.88 82 GLU A CA 1
ATOM 641 C C . GLU A 1 82 ? -30.153 -9.566 30.758 1.00 72.88 82 GLU A C 1
ATOM 643 O O . GLU A 1 82 ? -30.968 -9.898 31.616 1.00 72.88 82 GLU A O 1
ATOM 648 N N . ARG A 1 83 ? -30.539 -9.396 29.484 1.00 68.25 83 ARG A N 1
ATOM 649 C CA . ARG A 1 83 ? -31.951 -9.532 29.077 1.00 68.25 83 ARG A CA 1
ATOM 650 C C . ARG A 1 83 ? -32.520 -10.940 29.233 1.00 68.25 83 ARG A C 1
ATOM 652 O O . ARG A 1 83 ? -33.725 -11.078 29.432 1.00 68.25 83 ARG A O 1
ATOM 659 N N . VAL A 1 84 ? -31.686 -11.968 29.113 1.00 68.12 84 VAL A N 1
ATOM 660 C CA . VAL A 1 84 ? -32.089 -13.367 29.324 1.00 68.12 84 VAL A CA 1
ATOM 661 C C . VAL A 1 84 ? -32.186 -13.705 30.812 1.00 68.12 84 VAL A C 1
ATOM 663 O O . VAL A 1 84 ? -32.973 -14.570 31.176 1.00 68.12 84 VAL A O 1
ATOM 666 N N . SER A 1 85 ? -31.418 -13.035 31.672 1.00 62.28 85 SER A N 1
ATOM 667 C CA . SER A 1 85 ? -31.451 -13.265 33.121 1.00 62.28 85 SER A CA 1
ATOM 668 C C . SER A 1 85 ? -32.541 -12.469 33.854 1.00 62.28 85 SER A C 1
ATOM 670 O O . SER A 1 85 ? -32.896 -12.838 34.972 1.00 62.28 85 SER A O 1
ATOM 672 N N . ASP A 1 86 ? -33.118 -11.446 33.216 1.00 58.06 86 ASP A N 1
ATOM 673 C CA . ASP A 1 86 ? -34.252 -10.650 33.724 1.00 58.06 86 ASP A CA 1
ATOM 674 C C . ASP A 1 86 ? -35.643 -11.194 33.288 1.00 58.06 86 ASP A C 1
ATOM 676 O O . ASP A 1 86 ? -36.672 -10.564 33.537 1.00 58.06 86 ASP A O 1
ATOM 680 N N . THR A 1 87 ? -35.696 -12.360 32.619 1.00 52.00 87 THR A N 1
ATOM 681 C CA . THR A 1 87 ? -36.935 -13.073 32.214 1.00 52.00 87 THR A CA 1
ATOM 682 C C . THR A 1 87 ? -37.041 -14.433 32.898 1.00 52.00 87 THR A C 1
ATOM 684 O O . THR A 1 87 ? -38.161 -14.785 33.337 1.00 52.00 87 THR A O 1
#

Solvent-accessible surface area (backbone atoms only — not comparable to full-atom values): 5170 Å² total; per-residue (Å²): 131,87,80,84,63,76,82,82,69,52,70,68,55,55,52,50,55,48,52,52,51,28,58,75,68,70,40,95,47,81,82,49,50,62,55,53,52,49,54,51,48,54,51,51,51,55,51,49,53,52,50,48,53,35,46,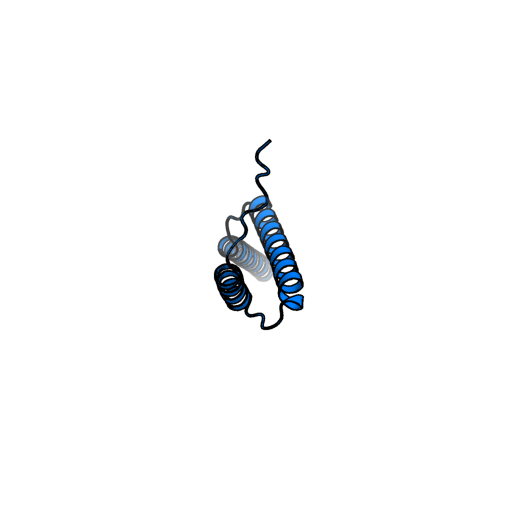74,72,73,26,92,47,71,65,57,48,49,54,52,52,51,53,53,50,51,54,49,50,50,56,52,54,52,61,62,72,78,108